Protein AF-X1CSL2-F1 (afdb_monomer_lite)

Structure (mmCIF, N/CA/C/O backbone):
data_AF-X1CSL2-F1
#
_entry.id   AF-X1CSL2-F1
#
loop_
_atom_site.group_PDB
_atom_site.id
_atom_site.type_symbol
_atom_site.label_atom_id
_atom_site.label_alt_id
_atom_site.label_comp_id
_atom_site.label_asym_id
_atom_site.label_entity_id
_atom_site.label_seq_id
_atom_site.pdbx_PDB_ins_code
_atom_site.Cartn_x
_atom_site.Cartn_y
_atom_site.Cartn_z
_atom_site.occupancy
_atom_site.B_iso_or_equiv
_atom_site.auth_seq_id
_atom_site.auth_comp_id
_atom_site.auth_asym_id
_atom_site.auth_atom_id
_atom_site.pdbx_PDB_model_num
ATOM 1 N N . SER A 1 1 ? 22.322 -21.560 -24.855 1.00 39.91 1 SER A N 1
ATOM 2 C CA . SER A 1 1 ? 21.190 -20.668 -24.549 1.00 39.91 1 SER A CA 1
ATOM 3 C C . SER A 1 1 ? 21.513 -19.262 -25.016 1.00 39.91 1 SER A C 1
ATOM 5 O O . SER A 1 1 ? 22.415 -18.644 -24.464 1.00 39.91 1 SER A O 1
ATOM 7 N N . SER A 1 2 ? 20.876 -18.783 -26.087 1.00 45.50 2 SER A N 1
ATOM 8 C CA . SER A 1 2 ? 21.056 -17.410 -26.570 1.00 45.50 2 SER A CA 1
ATOM 9 C C . SER A 1 2 ? 20.342 -16.462 -25.613 1.00 45.50 2 SER A C 1
ATOM 11 O O . SER A 1 2 ? 19.117 -16.371 -25.631 1.00 45.50 2 SER A O 1
ATOM 13 N N . VAL A 1 3 ? 21.096 -15.797 -24.741 1.00 55.56 3 VAL A N 1
ATOM 14 C CA . VAL A 1 3 ? 20.557 -14.707 -23.924 1.00 55.56 3 VAL A CA 1
ATOM 15 C C . VAL A 1 3 ? 20.021 -13.649 -24.889 1.00 55.56 3 VAL A C 1
ATOM 17 O O . VAL A 1 3 ? 20.778 -13.125 -25.708 1.00 55.56 3 VAL A O 1
ATOM 20 N N . SER A 1 4 ? 18.715 -13.398 -24.829 1.00 67.50 4 SER A N 1
ATOM 21 C CA . SER A 1 4 ? 18.040 -12.350 -25.594 1.00 67.50 4 SER A CA 1
ATOM 22 C C . SER A 1 4 ? 18.766 -11.013 -25.382 1.00 67.50 4 SER A C 1
ATOM 24 O O . SER A 1 4 ? 18.999 -10.601 -24.241 1.00 67.50 4 SER A O 1
ATOM 26 N N . ARG A 1 5 ? 19.206 -10.362 -26.468 1.00 84.50 5 ARG A N 1
ATOM 27 C CA . ARG A 1 5 ? 19.870 -9.049 -26.412 1.00 84.50 5 ARG A CA 1
ATOM 28 C C . ARG A 1 5 ? 18.798 -7.968 -26.333 1.00 84.50 5 ARG A C 1
ATOM 30 O O . ARG A 1 5 ? 18.311 -7.494 -27.356 1.00 84.50 5 ARG A O 1
ATOM 37 N N . GLU A 1 6 ? 18.420 -7.612 -25.113 1.00 89.56 6 GLU A N 1
ATOM 38 C CA . GLU A 1 6 ? 17.356 -6.642 -24.837 1.00 89.56 6 GLU A CA 1
ATOM 39 C C . GLU A 1 6 ? 17.884 -5.302 -24.322 1.00 89.56 6 GLU A C 1
ATOM 41 O O . GLU A 1 6 ? 18.934 -5.213 -23.676 1.00 89.56 6 GLU A O 1
ATOM 46 N N . GLY A 1 7 ? 17.114 -4.257 -24.614 1.00 89.94 7 GLY A N 1
ATOM 47 C CA . GLY A 1 7 ? 17.272 -2.912 -24.087 1.00 89.94 7 GLY A CA 1
ATOM 48 C C . GLY A 1 7 ? 15.925 -2.281 -23.747 1.00 89.94 7 GLY A C 1
ATOM 49 O O . GLY A 1 7 ? 14.905 -2.605 -24.357 1.00 89.94 7 GLY A O 1
ATOM 50 N N . PHE A 1 8 ? 15.937 -1.346 -22.801 1.00 89.25 8 PHE A N 1
ATOM 51 C CA . PHE A 1 8 ? 14.735 -0.705 -22.279 1.00 89.25 8 PHE A CA 1
ATOM 52 C C . PHE A 1 8 ? 14.667 0.75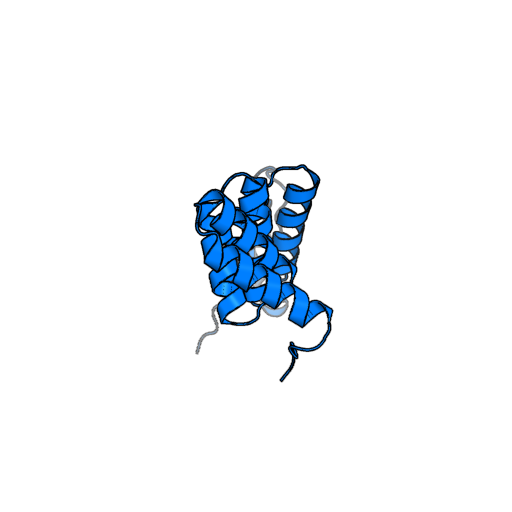6 -22.711 1.00 89.25 8 PHE A C 1
ATOM 54 O O . PHE A 1 8 ? 15.582 1.524 -22.426 1.00 89.25 8 PHE A O 1
ATOM 61 N N . GLU A 1 9 ? 13.605 1.158 -23.402 1.00 88.44 9 GLU A N 1
ATOM 62 C CA . GLU A 1 9 ? 13.342 2.573 -23.685 1.00 88.44 9 GLU A CA 1
ATOM 63 C C . GLU A 1 9 ? 12.741 3.239 -22.439 1.00 88.44 9 GLU A C 1
ATOM 65 O O . GLU A 1 9 ? 11.849 2.672 -21.814 1.00 88.44 9 GLU A O 1
ATOM 70 N N . LEU A 1 10 ? 13.219 4.433 -22.075 1.00 81.25 10 LEU A N 1
ATOM 71 C CA . LEU A 1 10 ? 12.708 5.157 -20.905 1.00 81.25 10 LEU A CA 1
ATOM 72 C C . LEU A 1 10 ? 11.392 5.878 -21.218 1.00 81.25 10 LEU A C 1
ATOM 74 O O . LEU A 1 10 ? 11.160 6.317 -22.355 1.00 81.25 10 LEU A O 1
ATOM 78 N N . GLU A 1 11 ? 10.557 6.040 -20.194 1.00 66.81 11 GLU A N 1
ATOM 79 C CA . GLU A 1 11 ? 9.303 6.784 -20.273 1.00 66.81 11 GLU A CA 1
ATOM 80 C C . GLU A 1 11 ? 9.558 8.243 -20.709 1.00 66.81 11 GLU A C 1
ATOM 82 O O . GLU A 1 11 ? 10.558 8.859 -20.342 1.00 66.81 11 GLU A O 1
ATOM 87 N N . GLY A 1 12 ? 8.706 8.780 -21.589 1.00 60.91 12 GLY A N 1
ATOM 88 C CA . GLY A 1 12 ? 8.909 10.088 -22.238 1.00 60.91 12 GLY A CA 1
ATOM 89 C C . GLY A 1 12 ? 9.658 10.043 -23.580 1.00 60.91 12 GLY A C 1
ATOM 90 O O . GLY A 1 12 ? 9.480 10.940 -24.399 1.00 60.91 12 GLY A O 1
ATOM 91 N N . SER A 1 13 ? 10.370 8.953 -23.896 1.00 57.72 13 SER A N 1
ATOM 92 C CA . SER A 1 13 ? 11.039 8.780 -25.206 1.00 57.72 13 SER A CA 1
ATOM 93 C C . SER A 1 13 ? 10.069 8.540 -26.376 1.00 57.72 13 SER A C 1
ATOM 95 O O . SER A 1 13 ? 10.467 8.572 -27.541 1.00 57.72 13 SER A O 1
ATOM 97 N N . ILE A 1 14 ? 8.797 8.249 -26.073 1.00 56.06 14 ILE A N 1
ATOM 98 C CA . ILE A 1 14 ? 7.750 7.896 -27.052 1.00 56.06 14 ILE A CA 1
ATOM 99 C C . ILE A 1 14 ? 6.597 8.914 -27.043 1.00 56.06 14 ILE A C 1
ATOM 101 O O . ILE A 1 14 ? 5.936 9.110 -28.063 1.00 56.06 14 ILE A O 1
ATOM 105 N N . ARG A 1 15 ? 6.348 9.603 -25.921 1.00 52.69 15 ARG A N 1
ATOM 106 C CA . ARG A 1 15 ? 5.235 10.551 -25.775 1.00 52.69 15 ARG A CA 1
ATOM 107 C C . ARG A 1 15 ? 5.763 11.942 -25.425 1.00 52.69 15 ARG A C 1
ATOM 109 O O . ARG A 1 15 ? 6.231 12.161 -24.319 1.00 52.69 15 ARG A O 1
ATOM 116 N N . ARG A 1 16 ? 5.572 12.877 -26.366 1.00 48.78 16 ARG A N 1
ATOM 117 C CA . ARG A 1 16 ? 5.801 14.336 -26.265 1.00 48.78 16 ARG A CA 1
ATOM 118 C C . ARG A 1 16 ? 7.258 14.815 -26.333 1.00 48.78 16 ARG A C 1
ATOM 120 O O . ARG A 1 16 ? 7.745 15.452 -25.411 1.00 48.78 16 ARG A O 1
ATOM 127 N N . SER A 1 17 ? 7.906 14.598 -27.476 1.00 47.75 17 SER A N 1
ATOM 128 C CA . SER A 1 17 ? 8.735 15.581 -28.211 1.00 47.75 17 SER A CA 1
ATOM 129 C C . SER A 1 17 ? 9.607 14.820 -29.201 1.00 47.75 17 SER A C 1
ATOM 131 O O . SER A 1 17 ? 10.344 13.919 -28.815 1.00 47.75 17 SER A O 1
ATOM 133 N N . ALA A 1 18 ? 9.533 15.166 -30.484 1.00 56.25 18 ALA A N 1
ATOM 134 C CA . ALA A 1 18 ? 10.156 14.438 -31.592 1.00 56.25 18 ALA A CA 1
ATOM 135 C C . ALA A 1 18 ? 11.705 14.505 -31.645 1.00 56.25 18 ALA A C 1
ATOM 137 O O . ALA A 1 18 ? 12.277 14.450 -32.729 1.00 56.25 18 ALA A O 1
ATOM 138 N N . GLY A 1 19 ? 12.403 14.625 -30.510 1.00 63.22 19 GLY A N 1
ATOM 139 C CA . GLY A 1 19 ? 13.858 14.813 -30.488 1.00 63.22 19 GLY A CA 1
ATOM 140 C C . GLY A 1 19 ? 14.627 14.188 -29.325 1.00 63.22 19 GLY A C 1
ATOM 141 O O . GLY A 1 19 ? 15.844 14.077 -29.429 1.00 63.22 19 GLY A O 1
ATOM 142 N N . LEU A 1 20 ? 13.972 13.753 -28.243 1.00 72.81 20 LEU A N 1
ATOM 143 C CA . LEU A 1 20 ? 14.664 13.185 -27.082 1.00 72.81 20 LEU A CA 1
ATOM 144 C C . LEU A 1 20 ? 14.309 11.706 -26.946 1.00 72.81 20 LEU A C 1
ATOM 146 O O . LEU A 1 20 ? 13.178 11.347 -26.636 1.00 72.81 20 LEU A O 1
ATOM 150 N N . TRP A 1 21 ? 15.288 10.848 -27.225 1.00 84.12 21 TRP A N 1
ATOM 151 C CA . TRP A 1 21 ? 15.179 9.400 -27.080 1.00 84.12 21 TRP A CA 1
ATOM 152 C C . TRP A 1 21 ? 16.236 8.923 -26.089 1.00 84.12 21 TRP A C 1
ATOM 154 O O . TRP A 1 21 ? 17.422 9.206 -26.268 1.00 84.12 21 TRP A O 1
ATOM 164 N N . ALA A 1 22 ? 15.803 8.189 -25.066 1.00 86.19 22 ALA A N 1
ATOM 165 C CA . ALA A 1 22 ? 16.674 7.590 -24.070 1.00 86.19 22 ALA A CA 1
ATOM 166 C C . ALA A 1 22 ? 16.375 6.094 -23.927 1.00 86.19 22 ALA A C 1
ATOM 168 O O . ALA A 1 22 ? 15.221 5.660 -23.935 1.00 86.19 22 ALA A O 1
ATOM 169 N N . ALA A 1 23 ? 17.435 5.299 -23.787 1.00 90.38 23 ALA A N 1
ATOM 170 C CA . ALA A 1 23 ? 17.330 3.868 -23.554 1.00 90.38 23 ALA A CA 1
ATOM 171 C C . ALA A 1 23 ? 18.477 3.359 -22.678 1.00 90.38 23 ALA A C 1
ATOM 173 O O . ALA A 1 23 ? 19.601 3.860 -22.744 1.00 90.38 23 ALA A O 1
ATOM 174 N N . VAL A 1 24 ? 18.187 2.323 -21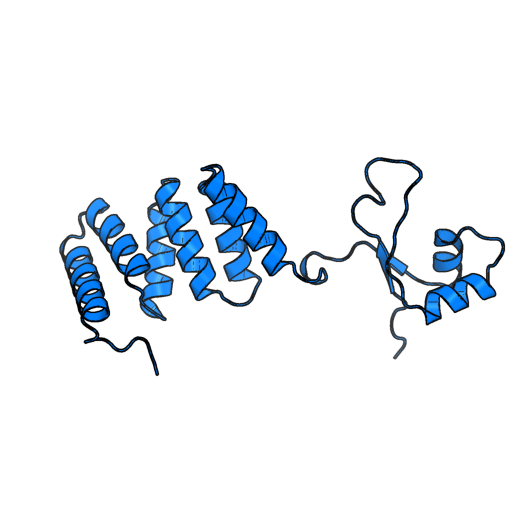.900 1.00 89.88 24 VAL A N 1
ATOM 175 C CA . VAL A 1 24 ? 19.144 1.570 -21.095 1.00 89.88 24 VAL A CA 1
ATOM 176 C C . VAL A 1 24 ? 19.476 0.281 -21.838 1.00 89.88 24 VAL A C 1
ATOM 178 O O . VAL A 1 24 ? 18.600 -0.523 -22.147 1.00 89.88 24 VAL A O 1
ATOM 181 N N . VAL A 1 25 ? 20.757 0.088 -22.147 1.00 92.44 25 VAL A N 1
ATOM 182 C CA . VAL A 1 25 ? 21.275 -1.090 -22.855 1.00 92.44 25 VAL A CA 1
ATOM 183 C C . VAL A 1 25 ? 22.577 -1.550 -22.212 1.00 92.44 25 VAL A C 1
ATOM 185 O O . VAL A 1 25 ? 23.280 -0.763 -21.571 1.00 92.44 25 VAL A O 1
ATOM 188 N N . ARG A 1 26 ? 22.956 -2.814 -22.418 1.00 92.56 26 ARG A N 1
ATOM 189 C CA . ARG A 1 26 ? 24.274 -3.288 -21.981 1.00 92.56 26 ARG A CA 1
ATOM 190 C C . ARG A 1 26 ? 25.370 -2.546 -22.743 1.00 92.56 26 ARG A C 1
ATOM 192 O O . ARG A 1 26 ? 25.301 -2.374 -23.961 1.00 92.56 26 ARG A O 1
ATOM 199 N N . LYS A 1 27 ? 26.437 -2.168 -22.034 1.00 94.81 27 LYS A N 1
ATOM 200 C CA . LYS A 1 27 ? 27.597 -1.478 -22.623 1.00 94.81 27 LYS A CA 1
ATOM 201 C C . LYS A 1 27 ? 28.203 -2.258 -23.795 1.00 94.81 27 LYS A C 1
ATOM 203 O O . LYS A 1 27 ? 28.537 -1.654 -24.812 1.00 94.81 27 LYS A O 1
ATOM 208 N N . SER A 1 28 ? 28.322 -3.580 -23.661 1.00 95.19 28 SER A N 1
ATOM 209 C CA . SER A 1 28 ? 28.844 -4.466 -24.710 1.00 95.19 28 SER A CA 1
ATOM 210 C C . SER A 1 28 ? 28.014 -4.399 -25.991 1.00 95.19 28 SER A C 1
ATOM 212 O O . SER A 1 28 ? 28.573 -4.317 -27.083 1.00 95.19 28 SER A O 1
ATOM 214 N N . ASP A 1 29 ? 26.690 -4.372 -25.852 1.00 94.50 29 ASP A N 1
ATOM 215 C CA . ASP A 1 29 ? 25.748 -4.392 -26.970 1.00 94.50 29 ASP A CA 1
ATOM 216 C C . ASP A 1 29 ? 25.742 -3.048 -27.704 1.00 94.50 29 ASP A C 1
ATOM 218 O O . ASP A 1 29 ? 25.800 -3.011 -28.934 1.00 94.50 29 ASP A O 1
ATOM 222 N N . LEU A 1 30 ? 25.801 -1.936 -26.961 1.00 95.00 30 LEU A N 1
ATOM 223 C CA . LEU A 1 30 ? 25.986 -0.608 -27.548 1.00 95.00 30 LEU A CA 1
ATOM 224 C C . LEU A 1 30 ? 27.312 -0.512 -28.307 1.00 95.00 30 LEU A C 1
ATOM 226 O O . LEU A 1 30 ? 27.338 -0.061 -29.449 1.00 95.00 30 LEU A O 1
ATOM 230 N N . GLN A 1 31 ? 28.419 -0.944 -27.700 1.00 96.06 31 GLN A N 1
ATOM 231 C CA . GLN A 1 31 ? 29.731 -0.905 -28.349 1.00 96.06 31 GLN A CA 1
ATOM 232 C C . GLN A 1 31 ? 29.756 -1.749 -29.627 1.00 96.06 31 GLN A C 1
ATOM 234 O O . GLN A 1 31 ? 30.272 -1.295 -30.649 1.00 96.06 31 GLN A O 1
ATOM 239 N N . TYR A 1 32 ? 29.170 -2.946 -29.589 1.00 95.00 32 TYR A N 1
ATOM 240 C CA . TYR A 1 32 ? 29.031 -3.810 -30.756 1.00 95.00 32 TYR A CA 1
ATOM 241 C C . TYR A 1 32 ? 28.202 -3.147 -31.866 1.00 95.00 32 TYR A C 1
ATOM 243 O O . TYR A 1 32 ? 28.651 -3.094 -33.014 1.00 95.00 32 TYR A O 1
ATOM 251 N N . ALA A 1 33 ? 27.043 -2.576 -31.528 1.00 95.12 33 ALA A N 1
ATOM 252 C CA . ALA A 1 33 ? 26.176 -1.882 -32.476 1.00 95.12 33 ALA A CA 1
ATOM 253 C C . ALA A 1 33 ? 26.866 -0.670 -33.122 1.00 95.12 33 ALA A C 1
ATOM 255 O O . ALA A 1 33 ? 26.804 -0.497 -34.339 1.00 95.12 33 ALA A O 1
ATOM 256 N N . ARG A 1 34 ? 27.580 0.142 -32.329 1.00 95.62 34 ARG A N 1
ATOM 257 C CA . ARG A 1 34 ? 28.304 1.325 -32.827 1.00 95.62 34 ARG A CA 1
ATOM 258 C C . ARG A 1 34 ? 29.496 0.972 -33.714 1.00 95.62 34 ARG A C 1
ATOM 260 O O . ARG A 1 34 ? 29.787 1.728 -34.634 1.00 95.62 34 ARG A O 1
ATOM 267 N N . ARG A 1 35 ? 30.169 -0.155 -33.460 1.00 95.88 35 ARG A N 1
ATOM 268 C CA . ARG A 1 35 ? 31.267 -0.649 -34.308 1.00 95.88 35 ARG A CA 1
ATOM 269 C C . ARG A 1 35 ? 30.764 -1.256 -35.615 1.00 95.88 35 ARG A C 1
ATOM 271 O O . ARG A 1 35 ? 31.372 -1.029 -36.651 1.00 95.88 35 ARG A O 1
ATOM 278 N N . SER A 1 36 ? 29.666 -2.007 -35.558 1.00 95.06 36 SER A N 1
ATOM 279 C CA . SER A 1 36 ? 29.131 -2.733 -36.718 1.00 95.06 36 SER A CA 1
ATOM 280 C C . SER A 1 36 ? 28.331 -1.828 -37.662 1.00 95.06 36 SER A C 1
ATOM 282 O O . SER A 1 36 ? 28.331 -2.049 -38.867 1.00 95.06 36 SER A O 1
ATOM 284 N N . PHE A 1 37 ? 27.681 -0.784 -37.130 1.00 95.62 37 PHE A N 1
ATOM 285 C CA . PHE A 1 37 ? 26.829 0.134 -37.894 1.00 95.62 37 PHE A CA 1
ATOM 286 C C . PHE A 1 37 ? 27.131 1.610 -37.563 1.00 95.62 37 PHE A C 1
ATOM 288 O O . PHE A 1 37 ? 26.267 2.319 -37.032 1.00 95.62 37 PHE A O 1
ATOM 295 N N . PRO A 1 38 ? 28.348 2.108 -37.857 1.00 94.62 38 PRO A N 1
ATOM 296 C CA . PRO A 1 38 ? 28.787 3.440 -37.429 1.00 94.62 38 PRO A CA 1
ATOM 297 C C . PRO A 1 38 ? 27.973 4.579 -38.059 1.00 94.62 38 PRO A C 1
ATOM 299 O O . PRO A 1 38 ? 27.717 5.587 -37.400 1.00 94.62 38 PRO A O 1
ATOM 302 N N . ASN A 1 39 ? 27.511 4.385 -39.298 1.00 95.12 39 ASN A N 1
ATOM 303 C CA . ASN A 1 39 ? 26.811 5.400 -40.092 1.00 95.12 39 ASN A CA 1
ATOM 304 C C . ASN A 1 39 ? 25.317 5.528 -39.752 1.00 95.12 39 ASN A C 1
ATOM 306 O O . ASN A 1 39 ? 24.657 6.447 -40.230 1.00 95.12 39 ASN A O 1
ATOM 310 N N . LEU A 1 40 ? 24.769 4.615 -38.944 1.00 94.31 40 LEU A N 1
ATOM 311 C CA . LEU A 1 40 ? 23.373 4.679 -38.519 1.00 94.31 40 LEU A CA 1
ATOM 312 C C . LEU A 1 40 ? 23.230 5.511 -37.234 1.00 94.31 40 LEU A C 1
ATOM 314 O O . LEU A 1 40 ? 24.112 5.459 -36.370 1.00 94.31 40 LEU A O 1
ATOM 318 N N . PRO A 1 41 ? 22.100 6.209 -37.029 1.00 91.38 41 PRO A N 1
ATOM 319 C CA . PRO A 1 41 ? 21.716 6.746 -35.725 1.00 91.38 41 PRO A CA 1
ATOM 320 C C . PRO A 1 41 ? 21.697 5.658 -34.642 1.00 91.38 41 PRO A C 1
ATOM 322 O O . PRO A 1 41 ? 21.384 4.502 -34.929 1.00 91.38 41 PRO A O 1
ATOM 325 N N . VAL A 1 42 ? 21.970 6.016 -33.382 1.00 91.44 42 VAL A N 1
ATOM 326 C CA . VAL A 1 42 ? 22.146 5.052 -32.271 1.00 91.44 42 VAL A CA 1
ATOM 327 C C . VAL A 1 42 ? 21.000 4.038 -32.183 1.00 91.44 42 VAL A C 1
ATOM 329 O O . VAL A 1 42 ? 21.245 2.832 -32.224 1.00 91.44 42 VAL A O 1
ATOM 332 N N . ARG A 1 43 ? 19.746 4.503 -32.173 1.00 90.81 43 ARG A N 1
ATOM 333 C CA . ARG A 1 43 ? 18.556 3.638 -32.130 1.00 90.81 43 ARG A CA 1
ATOM 334 C C . ARG A 1 43 ? 18.492 2.648 -33.299 1.00 90.81 43 ARG A C 1
ATOM 336 O O . ARG A 1 43 ? 18.135 1.490 -33.109 1.00 90.81 43 ARG A O 1
ATOM 343 N N . GLN A 1 44 ? 18.849 3.092 -34.504 1.00 92.19 44 GLN A N 1
ATOM 344 C CA . GLN A 1 44 ? 18.865 2.241 -35.698 1.00 92.19 44 GLN A CA 1
ATOM 345 C C . GLN A 1 44 ? 20.040 1.259 -35.674 1.00 92.19 44 GLN A C 1
ATOM 347 O O . GLN A 1 44 ? 19.859 0.104 -36.042 1.00 92.19 44 GLN A O 1
ATOM 352 N N . SER A 1 45 ? 21.208 1.673 -35.168 1.00 95.19 45 SER A N 1
ATOM 353 C CA . SER A 1 45 ? 22.359 0.776 -35.004 1.00 95.19 45 SER A CA 1
ATOM 354 C C . SER A 1 45 ? 22.071 -0.369 -34.028 1.00 95.19 45 SER A C 1
ATOM 356 O O . SER A 1 45 ? 22.476 -1.498 -34.285 1.00 95.19 45 SER A O 1
ATOM 358 N N . LEU A 1 46 ? 21.315 -0.113 -32.952 1.00 93.69 46 LEU A N 1
ATOM 359 C CA . LEU A 1 46 ? 20.901 -1.148 -31.999 1.00 93.69 46 LEU A CA 1
ATOM 360 C C . LEU A 1 46 ? 19.947 -2.160 -32.652 1.00 93.69 46 LEU A C 1
ATOM 362 O O . LEU A 1 46 ? 20.173 -3.364 -32.554 1.00 93.69 46 LEU A O 1
ATOM 366 N N . LYS A 1 47 ? 18.940 -1.678 -33.394 1.00 92.88 47 LYS A N 1
ATOM 367 C CA . LYS A 1 47 ? 18.019 -2.544 -34.149 1.00 92.88 47 LYS A CA 1
ATOM 368 C C . LYS A 1 47 ? 18.747 -3.382 -35.204 1.00 92.88 47 LYS A C 1
ATOM 370 O O . LYS A 1 47 ? 18.509 -4.580 -35.292 1.00 92.88 47 LYS A O 1
ATOM 375 N N . ALA A 1 48 ? 19.659 -2.774 -35.965 1.00 92.94 48 ALA A N 1
ATOM 376 C CA . ALA A 1 48 ? 20.467 -3.470 -36.970 1.00 92.94 48 ALA A CA 1
ATOM 377 C C . ALA A 1 48 ? 21.391 -4.534 -36.348 1.00 92.94 48 ALA A C 1
ATOM 379 O O . ALA A 1 48 ? 21.636 -5.572 -36.954 1.00 92.94 48 ALA A O 1
ATOM 380 N N . ALA A 1 49 ? 21.847 -4.315 -35.110 1.00 92.56 49 ALA A N 1
ATOM 381 C CA . ALA A 1 49 ? 22.610 -5.283 -34.323 1.00 92.56 49 ALA A CA 1
ATOM 382 C C . ALA A 1 49 ? 21.755 -6.393 -33.677 1.00 92.56 49 ALA A C 1
ATOM 384 O O . ALA A 1 49 ? 22.293 -7.207 -32.921 1.00 92.56 49 ALA A O 1
ATOM 385 N N . GLY A 1 50 ? 20.447 -6.429 -33.956 1.00 92.94 50 GLY A N 1
ATOM 386 C CA . GLY A 1 50 ? 19.515 -7.423 -33.424 1.00 92.94 50 GLY A CA 1
ATOM 387 C C . GLY A 1 50 ? 19.124 -7.198 -31.962 1.00 92.94 50 GLY A C 1
ATOM 388 O O . GLY A 1 50 ? 18.671 -8.136 -31.312 1.00 92.94 50 GLY A O 1
ATOM 389 N N . ILE A 1 51 ? 19.322 -5.989 -31.426 1.00 93.81 51 ILE A N 1
ATOM 390 C CA . ILE A 1 51 ? 18.953 -5.650 -30.047 1.00 93.81 51 ILE A CA 1
ATOM 391 C C . ILE A 1 51 ? 17.492 -5.207 -30.027 1.00 93.81 51 ILE A C 1
ATOM 393 O O . ILE A 1 51 ? 17.112 -4.241 -30.700 1.00 93.81 51 ILE A O 1
ATOM 397 N N . VAL A 1 52 ? 16.674 -5.908 -29.246 1.00 91.94 52 VAL A N 1
ATOM 398 C CA . VAL A 1 52 ? 15.243 -5.622 -29.113 1.00 91.94 52 VAL A CA 1
ATOM 399 C C . VAL A 1 52 ? 15.051 -4.527 -28.071 1.00 91.94 52 VAL A C 1
ATOM 401 O O . VAL A 1 52 ? 15.420 -4.686 -26.911 1.00 91.94 52 VAL A O 1
ATOM 404 N N . LEU A 1 53 ? 14.483 -3.402 -28.502 1.00 89.62 53 LEU A N 1
ATOM 405 C CA . LEU A 1 53 ? 14.146 -2.272 -27.642 1.00 89.62 53 LEU A CA 1
ATOM 406 C C . LEU A 1 53 ? 12.658 -2.325 -27.294 1.00 89.62 53 LEU A C 1
ATOM 408 O O . LEU A 1 53 ? 11.823 -2.285 -28.200 1.00 89.62 53 LEU A O 1
ATOM 412 N N . ARG A 1 54 ? 12.334 -2.385 -26.002 1.00 88.69 54 ARG A N 1
ATOM 413 C CA . ARG A 1 54 ? 10.955 -2.376 -25.489 1.00 88.69 54 ARG A CA 1
ATOM 414 C C . ARG A 1 54 ? 10.828 -1.469 -24.270 1.00 88.69 54 ARG A C 1
ATOM 416 O O . ARG A 1 54 ? 11.831 -1.066 -23.695 1.00 88.69 54 ARG A O 1
ATOM 423 N N . GLN A 1 55 ? 9.605 -1.133 -23.879 1.00 83.81 55 GLN A N 1
ATOM 424 C CA . GLN A 1 55 ? 9.367 -0.518 -22.572 1.00 83.81 55 GLN A CA 1
ATOM 425 C C . GLN A 1 55 ? 9.490 -1.602 -21.484 1.00 83.81 55 GLN A C 1
ATOM 427 O O . GLN A 1 55 ? 9.092 -2.747 -21.746 1.00 83.81 55 GLN A O 1
ATOM 432 N N . PRO A 1 56 ? 10.068 -1.287 -20.312 1.00 82.06 56 PRO A N 1
ATOM 433 C CA . PRO A 1 56 ? 10.028 -2.202 -19.176 1.00 82.06 56 PRO A CA 1
ATOM 434 C C . PRO A 1 56 ? 8.571 -2.417 -18.746 1.00 82.06 56 PRO A C 1
ATOM 436 O O . PRO A 1 56 ? 7.760 -1.491 -18.839 1.00 82.06 56 PRO A O 1
ATOM 439 N N . SER A 1 57 ? 8.223 -3.627 -18.301 1.00 76.00 57 SER A N 1
ATOM 440 C CA . SER A 1 57 ? 6.974 -3.815 -17.560 1.00 76.00 57 SER A CA 1
ATOM 441 C C . SER A 1 57 ? 7.080 -3.108 -16.209 1.00 76.00 57 SER A C 1
ATOM 443 O O . SER A 1 57 ? 8.179 -2.793 -15.743 1.00 76.00 57 SER A O 1
ATOM 445 N N . SER A 1 58 ? 5.942 -2.856 -15.560 1.00 69.00 58 SER A N 1
ATOM 446 C CA . SER A 1 58 ? 5.941 -2.265 -14.221 1.00 69.00 58 SER A CA 1
ATOM 447 C C . SER A 1 58 ? 6.808 -3.083 -13.254 1.00 69.00 58 SER A C 1
ATOM 449 O O . SER A 1 58 ? 7.643 -2.524 -12.559 1.00 69.00 58 SER A O 1
ATOM 451 N N . GLU A 1 59 ? 6.735 -4.414 -13.293 1.00 70.12 59 GLU A N 1
ATOM 452 C CA . GLU A 1 59 ? 7.526 -5.290 -12.410 1.00 70.12 59 GLU A CA 1
ATOM 453 C C . GLU A 1 59 ? 9.048 -5.197 -12.627 1.00 70.12 59 GLU A C 1
ATOM 455 O O . GLU A 1 59 ? 9.823 -5.539 -11.737 1.00 70.12 59 GLU A O 1
ATOM 460 N N . GLU A 1 60 ? 9.496 -4.741 -13.800 1.00 75.69 60 GLU A N 1
ATOM 461 C CA . GLU A 1 60 ? 10.916 -4.631 -14.158 1.00 75.69 60 GLU A CA 1
ATOM 462 C C . GLU A 1 60 ? 11.538 -3.284 -13.771 1.00 75.69 60 GLU A C 1
ATOM 464 O O . GLU A 1 60 ? 12.759 -3.109 -13.867 1.00 75.69 60 GLU A O 1
ATOM 469 N N . LEU A 1 61 ? 10.722 -2.313 -13.357 1.00 77.06 61 LEU A N 1
ATOM 470 C CA . LEU A 1 61 ? 11.209 -1.000 -12.959 1.00 77.06 61 LEU A CA 1
ATOM 471 C C . LEU A 1 61 ? 11.793 -1.053 -11.535 1.00 77.06 61 LEU A C 1
ATOM 473 O O . LEU A 1 61 ? 11.111 -1.455 -10.589 1.00 77.06 61 LEU A O 1
ATOM 477 N N . PRO A 1 62 ? 13.050 -0.619 -11.332 1.00 73.12 62 PRO A N 1
ATOM 478 C CA . PRO A 1 62 ? 13.629 -0.568 -9.997 1.00 73.12 62 PRO A CA 1
ATOM 479 C C . PRO A 1 62 ? 12.908 0.481 -9.137 1.00 73.12 62 PRO A C 1
ATOM 481 O O . PRO A 1 62 ? 12.462 1.508 -9.646 1.00 73.12 62 PRO A O 1
ATOM 484 N N . PHE A 1 63 ? 12.832 0.233 -7.826 1.00 81.00 63 PHE A N 1
ATOM 485 C CA . PHE A 1 63 ? 12.222 1.139 -6.838 1.00 81.00 63 PHE A CA 1
ATOM 486 C C . PHE A 1 63 ? 10.731 1.454 -7.077 1.00 81.00 63 PHE A C 1
ATOM 488 O O . PHE A 1 63 ? 10.229 2.474 -6.607 1.00 81.00 63 PHE A O 1
ATOM 495 N N . GLN A 1 64 ? 10.000 0.565 -7.765 1.00 83.62 64 GLN A N 1
ATOM 496 C CA . GLN A 1 64 ? 8.540 0.659 -7.923 1.00 83.62 64 GLN A CA 1
ATOM 497 C C . GLN A 1 64 ? 7.825 0.848 -6.584 1.00 83.62 64 GLN A C 1
ATOM 499 O O . GLN A 1 64 ? 6.966 1.718 -6.472 1.00 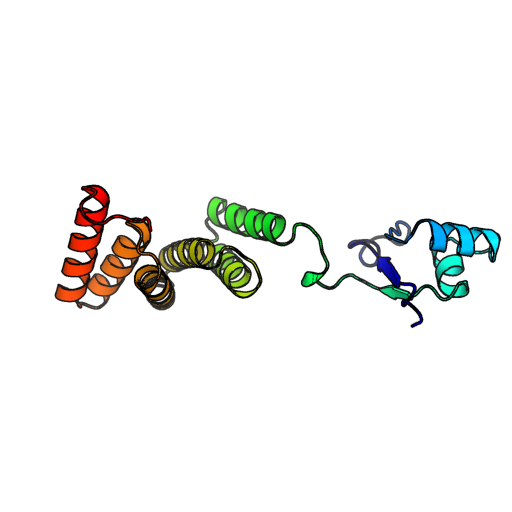83.62 64 GLN A O 1
ATOM 504 N N . PHE A 1 65 ? 8.233 0.090 -5.561 1.00 88.94 65 PHE A N 1
ATOM 505 C CA . PHE A 1 65 ? 7.678 0.213 -4.217 1.00 88.94 65 PHE A CA 1
ATOM 506 C C . PHE A 1 65 ? 7.798 1.644 -3.680 1.00 88.94 65 PHE A C 1
ATOM 508 O O . PHE A 1 65 ? 6.791 2.228 -3.296 1.00 88.94 65 PHE A O 1
ATOM 515 N N . ASP A 1 66 ? 8.997 2.235 -3.698 1.00 90.62 66 ASP A N 1
ATOM 516 C CA . ASP A 1 66 ? 9.228 3.583 -3.164 1.00 90.62 66 ASP A CA 1
ATOM 517 C C . ASP A 1 66 ? 8.472 4.650 -3.965 1.00 90.62 66 ASP A C 1
ATOM 519 O O . ASP A 1 66 ? 7.930 5.596 -3.392 1.00 90.62 66 ASP A O 1
ATOM 523 N N . SER A 1 67 ? 8.393 4.478 -5.289 1.00 90.00 67 SER A N 1
ATOM 524 C CA . SER A 1 67 ? 7.634 5.372 -6.165 1.00 90.00 67 SER A CA 1
ATOM 525 C C . SER A 1 67 ? 6.137 5.340 -5.848 1.00 90.00 67 SER A C 1
ATOM 527 O O . SER A 1 67 ? 5.528 6.392 -5.650 1.00 90.00 67 SER A O 1
ATOM 529 N N . LEU A 1 68 ? 5.545 4.145 -5.764 1.00 92.44 68 LEU A N 1
ATOM 530 C CA . LEU A 1 68 ? 4.126 3.960 -5.447 1.00 92.44 68 LEU A CA 1
ATOM 531 C C . LEU A 1 68 ? 3.812 4.403 -4.015 1.00 92.44 6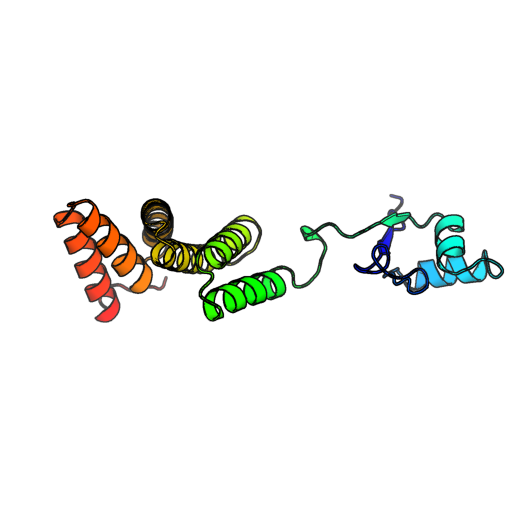8 LEU A C 1
ATOM 533 O O . LEU A 1 68 ? 2.797 5.051 -3.768 1.00 92.44 68 LEU A O 1
ATOM 537 N N . LEU A 1 69 ? 4.703 4.109 -3.067 1.00 94.69 69 LEU A N 1
ATOM 538 C CA . LEU A 1 69 ? 4.574 4.560 -1.686 1.00 94.69 69 LEU A CA 1
ATOM 539 C C . LEU A 1 69 ? 4.584 6.092 -1.609 1.00 94.69 69 LEU A C 1
ATOM 541 O O . LEU A 1 69 ? 3.758 6.679 -0.908 1.00 94.69 69 LEU A O 1
ATOM 545 N N . GLY A 1 70 ? 5.476 6.745 -2.357 1.00 95.06 70 GLY A N 1
ATOM 546 C CA . GLY A 1 70 ? 5.513 8.199 -2.479 1.00 95.06 70 GLY A CA 1
ATOM 547 C C . GLY A 1 70 ? 4.224 8.776 -3.070 1.00 95.06 70 GLY A C 1
ATOM 548 O O . GLY A 1 70 ? 3.714 9.776 -2.560 1.00 95.06 70 GLY A O 1
ATOM 549 N N . GLU A 1 71 ? 3.661 8.131 -4.096 1.00 94.75 71 GLU A N 1
ATOM 550 C CA . GLU A 1 71 ? 2.372 8.514 -4.681 1.00 94.75 71 GLU A CA 1
ATOM 551 C C . GLU A 1 71 ? 1.230 8.408 -3.661 1.00 94.75 71 GLU A C 1
ATOM 553 O O . GLU A 1 71 ? 0.489 9.375 -3.464 1.00 94.75 71 GLU A O 1
ATOM 558 N N . ALA A 1 72 ? 1.118 7.274 -2.965 1.00 96.69 72 ALA A N 1
ATOM 559 C CA . ALA A 1 72 ? 0.084 7.056 -1.958 1.00 96.69 72 ALA A CA 1
ATOM 560 C C . ALA A 1 72 ? 0.167 8.097 -0.829 1.00 96.69 72 ALA A C 1
ATOM 562 O O . ALA A 1 72 ? -0.835 8.717 -0.471 1.00 96.69 72 ALA A O 1
ATOM 563 N N . GLN A 1 73 ? 1.373 8.366 -0.319 1.00 97.44 73 GLN A N 1
ATOM 564 C CA . GLN A 1 73 ? 1.603 9.374 0.721 1.00 97.44 73 GLN A CA 1
ATOM 565 C C . GLN A 1 73 ? 1.286 10.798 0.248 1.00 97.44 73 GLN A C 1
ATOM 567 O O . GLN A 1 73 ? 0.802 11.623 1.027 1.00 97.44 73 GLN A O 1
ATOM 572 N N . LEU A 1 74 ? 1.564 11.119 -1.017 1.00 97.50 74 LEU A N 1
ATOM 573 C CA . LEU A 1 74 ? 1.190 12.408 -1.593 1.00 97.50 74 LEU A CA 1
ATOM 574 C C . LEU A 1 74 ? -0.335 12.536 -1.705 1.00 97.50 74 LEU A C 1
ATOM 576 O O . LEU A 1 74 ? -0.883 13.582 -1.354 1.00 97.50 74 LEU A O 1
ATOM 580 N N . ALA A 1 75 ? -1.023 11.474 -2.132 1.00 97.62 75 ALA A N 1
ATOM 581 C CA . ALA A 1 75 ? -2.481 11.429 -2.167 1.00 97.62 75 ALA A CA 1
ATOM 582 C C . ALA A 1 75 ? -3.087 11.619 -0.764 1.00 97.62 75 ALA A C 1
ATOM 584 O O . ALA A 1 75 ? -3.990 12.443 -0.611 1.00 97.62 75 ALA A O 1
ATOM 585 N N . GLU A 1 76 ? -2.540 10.969 0.273 1.00 97.56 76 GLU A N 1
ATOM 586 C CA . GLU A 1 76 ? -2.944 11.196 1.670 1.00 97.56 76 GLU A CA 1
ATOM 587 C C . GLU A 1 76 ? -2.778 12.662 2.093 1.00 97.56 76 GLU A C 1
ATOM 589 O O . GLU A 1 76 ? -3.699 13.254 2.658 1.00 97.56 76 GLU A O 1
ATOM 594 N N . LYS A 1 77 ? -1.619 13.273 1.803 1.00 97.38 77 LYS A N 1
ATOM 595 C CA . LYS A 1 77 ? -1.339 14.683 2.136 1.00 97.38 77 LYS A CA 1
ATOM 596 C C . LYS A 1 77 ? -2.305 15.649 1.456 1.00 97.38 77 LYS A C 1
ATOM 598 O O . LYS A 1 77 ? -2.669 16.661 2.047 1.00 97.38 77 LYS A O 1
ATOM 603 N N . ASN A 1 78 ? -2.742 15.317 0.245 1.00 97.19 78 ASN A N 1
ATOM 604 C CA . ASN A 1 78 ? -3.717 16.097 -0.510 1.00 97.19 78 ASN A CA 1
ATOM 605 C C . ASN A 1 78 ? -5.172 15.798 -0.104 1.00 97.19 78 ASN A C 1
ATOM 607 O O . ASN A 1 78 ? -6.095 16.364 -0.684 1.00 97.19 78 ASN A O 1
ATOM 611 N N . GLY A 1 79 ? -5.397 14.902 0.865 1.00 97.19 79 GLY A N 1
ATOM 612 C CA . GLY A 1 79 ? -6.729 14.481 1.294 1.00 97.19 79 GLY A CA 1
ATOM 613 C C . GLY A 1 79 ? -7.448 13.564 0.298 1.00 97.19 79 GLY A C 1
ATOM 614 O O . GLY A 1 79 ? -8.629 13.276 0.487 1.00 97.19 79 GLY A O 1
ATOM 615 N N . ASN A 1 80 ? -6.761 13.076 -0.741 1.00 97.81 80 ASN A N 1
ATOM 616 C CA . ASN A 1 80 ? -7.309 12.111 -1.688 1.00 97.81 80 ASN A CA 1
ATOM 617 C C . ASN A 1 80 ? -7.193 10.682 -1.132 1.00 97.81 80 ASN A C 1
ATOM 619 O O . ASN A 1 80 ? -6.417 9.852 -1.609 1.00 97.81 80 ASN A O 1
ATOM 623 N N . TRP A 1 81 ? -7.970 10.411 -0.083 1.00 97.94 81 TRP A N 1
ATOM 624 C CA . TRP A 1 81 ? -7.919 9.152 0.662 1.00 97.94 81 TRP A CA 1
ATOM 625 C C . TRP A 1 81 ? -8.308 7.933 -0.179 1.00 97.94 81 TRP A C 1
ATOM 627 O O . TRP A 1 81 ? -7.739 6.865 0.017 1.00 97.94 81 TRP A O 1
ATOM 637 N N . ALA A 1 82 ? -9.232 8.085 -1.134 1.00 97.50 82 ALA A N 1
ATOM 638 C CA . ALA A 1 82 ? -9.656 6.987 -2.002 1.00 97.50 82 ALA A CA 1
ATOM 639 C C . ALA A 1 82 ? -8.525 6.528 -2.938 1.00 97.50 82 ALA A C 1
ATOM 641 O O . ALA A 1 82 ? -8.278 5.329 -3.055 1.00 97.50 82 ALA A O 1
ATOM 642 N N . GLN A 1 83 ? -7.796 7.470 -3.554 1.00 97.12 83 GLN A N 1
ATOM 643 C CA . GLN A 1 83 ? -6.621 7.135 -4.365 1.00 97.12 83 GLN A CA 1
ATOM 644 C C . GLN A 1 83 ? -5.522 6.512 -3.501 1.00 97.12 83 GLN A C 1
ATOM 646 O O . GLN A 1 83 ? -4.976 5.477 -3.869 1.00 97.12 83 GLN A O 1
ATOM 651 N N . ALA A 1 84 ? -5.224 7.104 -2.339 1.00 98.25 84 ALA A N 1
ATOM 652 C CA . ALA A 1 84 ? -4.221 6.558 -1.428 1.00 98.25 84 ALA A CA 1
ATOM 653 C C . ALA A 1 84 ? -4.532 5.101 -1.048 1.00 98.25 84 ALA A C 1
ATOM 655 O O . ALA A 1 84 ? -3.648 4.250 -1.110 1.00 98.25 84 ALA A O 1
ATOM 656 N N . ALA A 1 85 ? -5.795 4.802 -0.724 1.00 97.81 85 ALA A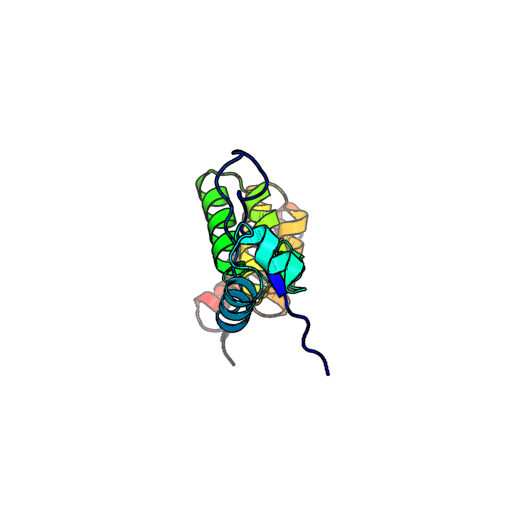 N 1
ATOM 657 C CA . ALA A 1 85 ? -6.239 3.459 -0.369 1.00 97.81 85 ALA A CA 1
ATOM 658 C C . ALA A 1 85 ? -5.985 2.440 -1.489 1.00 97.81 85 ALA A C 1
ATOM 660 O O . ALA A 1 85 ? -5.395 1.393 -1.234 1.00 97.81 85 ALA A O 1
ATOM 661 N N . GLN A 1 86 ? -6.361 2.779 -2.726 1.00 97.06 86 GLN A N 1
ATOM 662 C CA . GLN A 1 86 ? -6.160 1.911 -3.890 1.00 97.06 86 GLN A CA 1
ATOM 663 C C . GLN A 1 86 ? -4.678 1.644 -4.163 1.00 97.06 86 GLN A C 1
ATOM 665 O O . GLN A 1 86 ? -4.300 0.510 -4.445 1.00 97.06 86 GLN A O 1
ATOM 670 N N . VAL A 1 87 ? -3.828 2.670 -4.053 1.00 96.31 87 VAL A N 1
ATOM 671 C CA . VAL A 1 87 ? -2.386 2.507 -4.277 1.00 96.31 87 VAL A CA 1
ATOM 672 C C . VAL A 1 87 ? -1.764 1.649 -3.172 1.00 96.31 87 VAL A C 1
ATOM 674 O O . VAL A 1 87 ? -1.026 0.719 -3.482 1.00 96.31 87 VAL A O 1
ATOM 677 N N . PHE A 1 88 ? -2.090 1.881 -1.896 1.00 97.44 88 PHE A N 1
ATOM 678 C CA . PHE A 1 88 ? -1.593 1.035 -0.803 1.00 97.44 88 PHE A CA 1
ATOM 679 C C . PHE A 1 88 ? -2.026 -0.426 -0.942 1.00 97.44 88 PHE A C 1
ATOM 681 O O . PHE A 1 88 ? -1.218 -1.329 -0.731 1.00 97.44 88 PHE A O 1
ATOM 688 N N . GLU A 1 89 ? -3.282 -0.666 -1.314 1.00 95.81 89 GLU A N 1
ATOM 689 C CA . GLU A 1 89 ? -3.798 -2.013 -1.539 1.00 95.81 89 GLU A CA 1
ATOM 690 C C . GLU A 1 89 ? -3.090 -2.699 -2.713 1.00 95.81 89 GLU A C 1
ATOM 692 O O . GLU A 1 89 ? -2.631 -3.832 -2.575 1.00 95.81 89 GLU A O 1
ATOM 697 N N . TYR A 1 90 ? -2.880 -1.979 -3.819 1.00 94.44 90 TYR A N 1
ATOM 698 C CA . TYR A 1 90 ? -2.088 -2.474 -4.942 1.00 94.44 90 TYR A CA 1
ATOM 699 C C . TYR A 1 90 ? -0.669 -2.864 -4.511 1.00 94.44 90 TYR A C 1
ATOM 701 O O . TYR A 1 90 ? -0.209 -3.960 -4.839 1.00 94.44 90 TYR A O 1
ATOM 709 N N . ILE A 1 91 ? 0.014 -2.011 -3.734 1.00 93.81 91 ILE A N 1
ATOM 710 C CA . ILE A 1 91 ? 1.358 -2.318 -3.227 1.00 93.81 91 ILE A CA 1
ATOM 711 C C . ILE A 1 91 ? 1.327 -3.591 -2.370 1.00 93.81 91 ILE A C 1
ATOM 713 O O . ILE A 1 91 ? 2.212 -4.434 -2.503 1.00 93.81 91 ILE A O 1
ATOM 717 N N . ALA A 1 92 ? 0.306 -3.763 -1.526 1.00 93.69 92 ALA A N 1
ATOM 718 C CA . ALA A 1 92 ? 0.174 -4.931 -0.658 1.00 93.69 92 ALA A CA 1
ATOM 719 C C . ALA A 1 92 ? 0.023 -6.265 -1.414 1.00 93.69 92 ALA A C 1
ATOM 721 O O . ALA A 1 92 ? 0.365 -7.322 -0.870 1.00 93.69 92 ALA A O 1
ATOM 722 N N . ASP A 1 93 ? -0.513 -6.225 -2.633 1.00 91.31 93 ASP A N 1
ATOM 723 C CA . ASP A 1 93 ? -0.726 -7.407 -3.469 1.00 91.31 93 ASP A CA 1
ATOM 724 C C . ASP A 1 93 ? 0.446 -7.712 -4.412 1.00 91.31 93 ASP A C 1
ATOM 726 O O . ASP A 1 93 ? 0.622 -8.869 -4.792 1.00 91.31 93 ASP A O 1
ATOM 730 N N . HIS A 1 94 ? 1.275 -6.717 -4.744 1.00 88.38 94 HIS A N 1
ATOM 731 C CA . HIS A 1 94 ? 2.318 -6.848 -5.772 1.00 88.38 94 HIS A CA 1
ATOM 732 C C . HIS A 1 94 ? 3.752 -6.696 -5.243 1.00 88.38 94 HIS A C 1
ATOM 734 O O . HIS A 1 94 ? 4.706 -6.991 -5.964 1.00 88.38 94 HIS A O 1
ATOM 740 N N . HIS A 1 95 ? 3.930 -6.261 -3.994 1.00 84.38 95 HIS A N 1
ATOM 741 C CA . HIS A 1 95 ? 5.242 -6.041 -3.389 1.00 84.38 95 HIS A CA 1
ATOM 742 C C . HIS A 1 95 ? 5.350 -6.639 -1.977 1.00 84.38 95 HIS A C 1
ATOM 744 O O . HIS A 1 95 ? 4.368 -7.033 -1.345 1.00 84.38 95 HIS A O 1
ATOM 750 N N . GLU A 1 96 ? 6.581 -6.711 -1.464 1.00 77.38 96 GLU A N 1
ATOM 751 C CA . GLU A 1 96 ? 6.848 -7.075 -0.069 1.00 77.38 96 GLU A CA 1
ATOM 752 C C . GLU A 1 96 ? 6.253 -6.024 0.903 1.00 77.38 96 GLU A C 1
ATOM 754 O O . GLU A 1 96 ? 5.879 -4.924 0.502 1.00 77.38 96 GLU A O 1
ATOM 759 N N . ASN A 1 97 ? 6.162 -6.340 2.204 1.00 86.12 97 ASN A N 1
ATOM 760 C CA . ASN A 1 97 ? 5.508 -5.517 3.248 1.00 86.12 97 ASN A CA 1
ATOM 761 C C . ASN A 1 97 ? 3.966 -5.500 3.236 1.00 86.12 97 ASN A C 1
ATOM 763 O O . ASN A 1 97 ? 3.345 -4.564 3.750 1.00 86.12 97 ASN A O 1
ATOM 767 N N . ARG A 1 98 ? 3.348 -6.580 2.740 1.00 91.19 98 ARG A N 1
ATOM 768 C CA . ARG A 1 98 ? 1.889 -6.788 2.669 1.00 91.19 98 ARG A CA 1
ATOM 769 C C . ARG A 1 98 ? 1.119 -6.320 3.908 1.00 91.19 98 ARG A C 1
ATOM 771 O O . ARG A 1 98 ? 0.188 -5.540 3.768 1.00 91.19 98 ARG A O 1
ATOM 778 N N . LEU A 1 99 ? 1.501 -6.750 5.115 1.00 92.25 99 LEU A N 1
ATOM 779 C CA . LEU A 1 99 ? 0.773 -6.392 6.346 1.00 92.25 99 LEU A CA 1
ATOM 780 C C . LEU A 1 99 ? 0.772 -4.885 6.627 1.00 92.25 99 LEU A C 1
ATOM 782 O O . LEU A 1 99 ? -0.268 -4.319 6.953 1.00 92.25 99 LEU A O 1
ATOM 786 N N . SER A 1 100 ? 1.922 -4.231 6.456 1.00 93.62 100 SER A N 1
ATOM 787 C CA . SER A 1 100 ? 2.043 -2.782 6.641 1.00 93.62 100 SER A CA 1
ATOM 788 C C . SER A 1 100 ? 1.198 -2.028 5.613 1.00 93.62 100 SER A C 1
ATOM 790 O O . SER A 1 100 ? 0.444 -1.122 5.963 1.00 93.62 100 SER A O 1
ATOM 792 N N . MET A 1 101 ? 1.263 -2.444 4.346 1.00 96.62 101 MET A N 1
ATOM 793 C CA . MET A 1 101 ? 0.513 -1.799 3.267 1.00 96.62 101 MET A CA 1
ATOM 794 C C . MET A 1 101 ? -0.998 -2.011 3.402 1.00 96.62 101 MET A C 1
ATOM 796 O O . MET A 1 101 ? -1.753 -1.061 3.213 1.00 96.62 101 MET A O 1
ATOM 800 N N . LYS A 1 102 ? -1.454 -3.189 3.849 1.00 97.06 102 LYS A N 1
ATOM 801 C CA . LYS A 1 102 ? -2.871 -3.421 4.181 1.00 97.06 102 LYS A CA 1
ATOM 802 C C . LYS A 1 102 ? -3.359 -2.544 5.327 1.00 97.06 102 LYS A C 1
ATOM 804 O O . LYS A 1 102 ? -4.456 -2.004 5.235 1.00 97.06 102 LYS A O 1
ATOM 809 N N . ALA A 1 103 ? -2.554 -2.350 6.371 1.00 96.31 103 ALA A N 1
ATOM 810 C CA . ALA A 1 103 ? -2.916 -1.458 7.471 1.00 96.31 103 ALA A CA 1
ATOM 811 C C . ALA A 1 103 ? -3.073 0.002 6.996 1.00 96.31 103 ALA A C 1
ATOM 813 O O . ALA A 1 103 ? -4.043 0.674 7.358 1.00 96.31 103 ALA A O 1
ATOM 814 N N . GLN A 1 104 ? -2.164 0.484 6.137 1.00 97.12 104 GLN A N 1
ATOM 815 C CA . GLN A 1 104 ? -2.278 1.820 5.534 1.00 97.12 104 GLN A CA 1
ATOM 816 C C . GLN A 1 104 ? -3.496 1.927 4.605 1.00 97.12 104 GLN A C 1
ATOM 818 O O . GLN A 1 104 ? -4.254 2.895 4.697 1.00 97.12 104 GLN A O 1
ATOM 823 N N . ALA A 1 105 ? -3.738 0.911 3.771 1.00 97.69 105 ALA A N 1
ATOM 824 C CA . ALA A 1 105 ? -4.914 0.842 2.909 1.00 97.69 105 ALA A CA 1
ATOM 825 C C . ALA A 1 105 ? -6.213 0.886 3.725 1.00 97.69 105 ALA A C 1
ATOM 827 O O . ALA A 1 105 ? -7.088 1.695 3.427 1.00 97.69 105 ALA A O 1
ATOM 828 N N . ALA A 1 106 ? -6.318 0.099 4.801 1.00 96.94 106 ALA A N 1
ATOM 829 C CA . ALA A 1 106 ? -7.488 0.075 5.677 1.00 96.94 106 ALA A CA 1
ATOM 830 C C . ALA A 1 106 ? -7.791 1.463 6.260 1.00 96.94 106 ALA A C 1
ATOM 832 O O . ALA A 1 106 ? -8.916 1.962 6.174 1.00 96.94 106 ALA A O 1
ATOM 833 N N . LYS A 1 107 ? -6.764 2.131 6.795 1.00 96.19 107 LYS A N 1
ATOM 834 C CA . LYS A 1 107 ? -6.869 3.494 7.327 1.00 96.19 107 LYS A CA 1
ATOM 835 C C . LYS A 1 107 ? -7.323 4.497 6.264 1.00 96.19 107 LYS A C 1
ATOM 837 O O . LYS A 1 107 ? -8.180 5.338 6.548 1.00 96.19 107 LYS A O 1
ATOM 842 N N . ALA A 1 108 ? -6.759 4.429 5.062 1.00 97.56 108 ALA A N 1
ATOM 843 C CA . ALA A 1 108 ? -7.129 5.310 3.961 1.00 97.56 108 ALA A CA 1
ATOM 844 C C . ALA A 1 108 ? -8.570 5.046 3.485 1.00 97.56 108 ALA A C 1
ATOM 846 O O . ALA A 1 108 ? -9.346 5.995 3.345 1.00 97.56 108 ALA A O 1
ATOM 847 N N . PHE A 1 109 ? -8.977 3.777 3.355 1.00 96.94 109 PHE A N 1
ATOM 848 C CA . PHE A 1 109 ? -10.355 3.403 3.036 1.00 96.94 109 PHE A CA 1
ATOM 849 C C . PHE A 1 109 ? -11.335 3.965 4.059 1.00 96.94 109 PHE A C 1
ATOM 851 O O . PHE A 1 109 ? -12.294 4.627 3.665 1.00 96.94 109 PHE A O 1
ATOM 858 N N . PHE A 1 110 ? -11.057 3.814 5.355 1.00 94.00 110 PHE A N 1
ATOM 859 C CA . PHE A 1 110 ? -11.911 4.361 6.408 1.00 94.00 110 PHE A CA 1
ATOM 860 C C . PHE A 1 110 ? -12.089 5.878 6.275 1.00 94.00 110 PHE A C 1
ATOM 862 O O . PHE A 1 110 ? -13.208 6.381 6.324 1.00 94.00 110 PHE A O 1
ATOM 869 N N . LYS A 1 111 ? -10.997 6.616 6.043 1.00 94.75 111 LYS A N 1
ATOM 870 C CA . LYS A 1 111 ? -11.050 8.075 5.846 1.00 94.75 111 LYS A CA 1
ATOM 871 C C . LYS A 1 111 ? -11.792 8.495 4.579 1.00 94.75 111 LYS A C 1
ATOM 873 O O . LYS A 1 111 ? -12.336 9.594 4.538 1.00 94.75 111 LYS A O 1
ATOM 878 N N . SER A 1 112 ? -11.810 7.642 3.559 1.00 96.12 112 SER A N 1
ATOM 879 C CA . SER A 1 112 ? -12.572 7.865 2.326 1.00 96.12 112 SER A CA 1
ATOM 880 C C . SER A 1 112 ? -14.053 7.461 2.421 1.00 96.12 112 SER A C 1
ATOM 882 O O . SER A 1 112 ? -14.790 7.679 1.465 1.00 96.12 112 SER A O 1
ATOM 884 N N . GLY A 1 113 ? -14.493 6.876 3.544 1.00 93.12 113 GLY A N 1
ATOM 885 C CA . GLY A 1 113 ? -15.850 6.339 3.727 1.00 93.12 113 GLY A CA 1
ATOM 886 C C . GLY A 1 113 ? -16.033 4.881 3.276 1.00 93.12 113 GLY A C 1
ATOM 887 O O . GLY A 1 113 ? -17.133 4.340 3.340 1.00 93.12 113 GLY A O 1
ATOM 888 N N . GLY A 1 114 ? -14.964 4.209 2.841 1.00 93.12 114 GLY A N 1
ATOM 889 C CA . GLY A 1 114 ? -14.944 2.789 2.474 1.00 93.12 114 GLY A CA 1
ATOM 890 C C . GLY A 1 114 ? -14.911 1.856 3.688 1.00 93.12 114 GLY A C 1
ATOM 891 O O . GLY A 1 114 ? -14.006 1.031 3.802 1.00 93.12 114 GLY A O 1
ATOM 892 N N . HIS A 1 115 ? -15.866 1.993 4.612 1.00 90.94 115 HIS A N 1
ATOM 893 C CA . HIS A 1 115 ? -15.848 1.317 5.919 1.00 90.94 115 HIS A CA 1
ATOM 894 C C . HIS A 1 115 ? -15.820 -0.216 5.824 1.00 90.94 115 HIS A C 1
ATOM 896 O O . HIS A 1 115 ? -15.076 -0.850 6.566 1.00 90.94 115 HIS A O 1
ATOM 902 N N . ALA A 1 116 ? -16.551 -0.809 4.873 1.00 91.69 116 ALA A N 1
ATOM 903 C CA . ALA A 1 116 ? -16.558 -2.260 4.670 1.00 91.69 116 ALA A CA 1
ATOM 904 C C . ALA A 1 116 ? -15.160 -2.796 4.318 1.00 91.69 116 ALA A C 1
ATOM 906 O O . ALA A 1 116 ? -14.640 -3.676 5.000 1.00 91.69 116 ALA A O 1
ATOM 907 N N . ARG A 1 117 ? -14.499 -2.192 3.320 1.00 95.38 117 ARG A N 1
ATOM 908 C CA . ARG A 1 117 ? -13.149 -2.606 2.915 1.00 95.38 117 ARG A CA 1
ATOM 909 C C . ARG A 1 117 ? -12.111 -2.320 4.000 1.00 95.38 117 ARG A C 1
ATOM 911 O O . ARG A 1 117 ? -11.188 -3.106 4.194 1.00 95.38 117 ARG A O 1
ATOM 918 N N . ALA A 1 118 ? -12.279 -1.225 4.743 1.00 94.94 118 ALA A N 1
ATOM 919 C CA . ALA A 1 118 ? -11.434 -0.916 5.891 1.00 94.94 118 ALA A CA 1
ATOM 920 C C . ALA A 1 118 ? -11.529 -1.984 6.991 1.00 94.94 118 ALA A C 1
ATOM 922 O O . ALA A 1 118 ? -10.498 -2.357 7.550 1.00 94.94 118 ALA A O 1
ATOM 923 N N . ALA A 1 119 ? -12.728 -2.496 7.282 1.00 92.31 119 ALA A N 1
ATOM 924 C CA . ALA A 1 119 ? -12.911 -3.591 8.232 1.00 92.31 119 ALA A CA 1
ATOM 925 C C . ALA A 1 119 ? -12.291 -4.895 7.735 1.00 92.31 119 ALA A C 1
ATOM 927 O O . ALA A 1 119 ? -11.525 -5.500 8.476 1.00 92.31 119 ALA A O 1
ATOM 928 N N . GLU A 1 120 ? -12.547 -5.284 6.483 1.00 95.25 120 GLU A N 1
ATOM 929 C CA . GLU A 1 120 ? -11.966 -6.498 5.891 1.00 95.25 120 GLU A CA 1
ATOM 930 C C . GLU A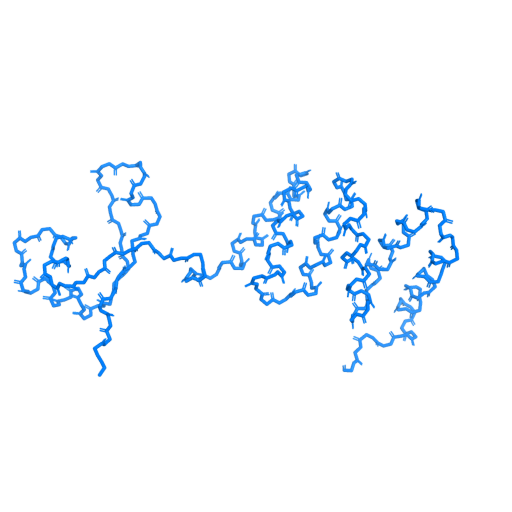 1 120 ? -10.438 -6.505 6.017 1.00 95.25 120 GLU A C 1
ATOM 932 O O . GLU A 1 120 ? -9.854 -7.431 6.579 1.00 95.25 120 GLU A O 1
ATOM 937 N N . LEU A 1 121 ? -9.787 -5.427 5.572 1.00 96.12 121 LEU A N 1
ATOM 938 C CA . LEU A 1 121 ? -8.332 -5.310 5.625 1.00 96.12 121 LEU A CA 1
ATOM 939 C C . LEU A 1 121 ? -7.799 -5.252 7.064 1.00 96.12 121 LEU A C 1
ATOM 941 O O . LEU A 1 121 ? -6.748 -5.827 7.344 1.00 96.12 121 LEU A O 1
ATOM 945 N N . SER A 1 122 ? -8.505 -4.581 7.981 1.00 95.69 122 SER A N 1
ATOM 946 C CA . SER A 1 122 ? -8.099 -4.525 9.395 1.00 95.69 122 SER A CA 1
ATOM 947 C C . SER A 1 122 ? -8.193 -5.893 10.056 1.00 95.69 122 SER A C 1
ATOM 949 O O . SER A 1 122 ? -7.253 -6.292 10.738 1.00 95.69 122 SER A O 1
ATOM 951 N N . CYS A 1 123 ? -9.272 -6.631 9.789 1.00 94.44 123 CYS A N 1
ATOM 952 C CA . CYS A 1 123 ? -9.480 -7.984 10.286 1.00 94.44 123 CYS A CA 1
ATOM 953 C C . CYS A 1 123 ? -8.383 -8.927 9.775 1.00 94.44 123 CYS A C 1
ATOM 955 O O . CYS A 1 123 ? -7.745 -9.628 10.559 1.00 94.44 123 CYS A O 1
ATOM 957 N N . GLU A 1 124 ? -8.078 -8.885 8.473 1.00 95.31 124 GLU A N 1
ATOM 958 C CA . GLU A 1 124 ? -6.994 -9.679 7.882 1.00 95.31 124 GLU A CA 1
ATOM 959 C C . GLU A 1 124 ? -5.629 -9.382 8.522 1.00 95.31 124 GLU A C 1
ATOM 961 O O . GLU A 1 124 ? -4.843 -10.301 8.766 1.00 95.31 124 GLU A O 1
ATOM 966 N N . VAL A 1 125 ? -5.336 -8.107 8.808 1.00 95.19 125 VAL A N 1
ATOM 967 C CA . VAL A 1 125 ? -4.110 -7.725 9.521 1.00 95.19 125 VAL A CA 1
ATOM 968 C C . VAL A 1 125 ? -4.148 -8.236 10.960 1.00 95.19 125 VAL A C 1
ATOM 970 O O . VAL A 1 125 ? -3.180 -8.852 11.400 1.00 95.19 125 VAL A O 1
ATOM 973 N N . ASN A 1 126 ? -5.258 -8.058 11.678 1.00 94.44 126 ASN A N 1
ATOM 974 C CA . ASN A 1 126 ? -5.405 -8.455 13.080 1.00 94.44 126 ASN A CA 1
ATOM 975 C C . ASN A 1 126 ? -5.359 -9.975 13.302 1.00 94.44 126 ASN A C 1
ATOM 977 O O . ASN A 1 126 ? -4.928 -10.418 14.367 1.00 94.44 126 ASN A O 1
ATOM 981 N N . GLN A 1 127 ? -5.731 -10.775 12.299 1.00 92.69 127 GLN A N 1
ATOM 982 C CA . GLN A 1 127 ? -5.580 -12.234 12.323 1.00 92.69 127 GLN A CA 1
ATOM 983 C C . GLN A 1 127 ? -4.116 -12.689 12.260 1.00 92.69 127 GLN A C 1
ATOM 985 O O . GLN A 1 127 ? -3.787 -13.751 12.784 1.00 92.69 127 GLN A O 1
ATOM 990 N N . GLN A 1 128 ? -3.237 -11.911 11.621 1.00 91.81 128 GLN A N 1
ATOM 991 C CA . GLN A 1 128 ? -1.824 -12.270 11.452 1.00 91.81 128 GLN A CA 1
ATOM 992 C C . GLN A 1 128 ? -0.926 -11.563 12.461 1.00 91.81 128 GLN A C 1
ATOM 994 O O . GLN A 1 128 ? -0.089 -12.184 13.110 1.00 91.81 128 GLN A O 1
ATOM 999 N N . ARG A 1 129 ? -1.074 -10.242 12.561 1.00 89.75 129 ARG A N 1
ATOM 1000 C CA . ARG A 1 129 ? -0.283 -9.381 13.430 1.00 89.75 129 ARG A CA 1
ATOM 1001 C C . ARG A 1 129 ? -1.118 -8.169 13.849 1.00 89.75 129 ARG A C 1
ATOM 1003 O O . ARG A 1 129 ? -1.075 -7.140 13.170 1.00 89.75 129 ARG A O 1
ATOM 1010 N N . PRO A 1 130 ? -1.869 -8.272 14.954 1.00 91.50 130 PRO A N 1
ATOM 1011 C CA . PRO A 1 130 ? -2.673 -7.161 15.430 1.00 91.50 130 PRO A CA 1
ATOM 1012 C C . PRO A 1 130 ? -1.800 -5.968 15.804 1.00 91.50 130 PRO A C 1
ATOM 1014 O O . PRO A 1 130 ? -0.710 -6.105 16.360 1.00 91.50 130 PRO A O 1
ATOM 1017 N N . THR A 1 131 ? -2.305 -4.778 15.500 1.00 91.12 131 THR A N 1
ATOM 1018 C CA . THR A 1 131 ? -1.740 -3.509 15.955 1.00 91.12 131 THR A CA 1
ATOM 1019 C C . THR A 1 131 ? -2.836 -2.702 16.628 1.00 91.12 131 THR A C 1
ATOM 1021 O O . THR A 1 131 ? -4.015 -2.883 16.323 1.00 91.12 131 THR A O 1
ATOM 1024 N N . VAL A 1 132 ? -2.462 -1.790 17.526 1.00 93.12 132 VAL A N 1
ATOM 1025 C CA . VAL A 1 132 ? -3.431 -0.910 18.196 1.00 93.12 132 VAL A CA 1
ATOM 1026 C C . VAL A 1 132 ? -4.283 -0.173 17.158 1.00 93.12 132 VAL A C 1
ATOM 1028 O O . VAL A 1 132 ? -5.505 -0.209 17.238 1.00 93.12 132 VAL A O 1
ATOM 1031 N N . ASP A 1 133 ? -3.664 0.407 16.128 1.00 92.06 133 ASP A N 1
ATOM 1032 C CA . ASP A 1 133 ? -4.375 1.175 15.101 1.00 92.06 133 ASP A CA 1
ATOM 1033 C C . ASP A 1 133 ? -5.394 0.335 14.319 1.00 92.06 133 ASP A C 1
ATOM 1035 O O . ASP A 1 133 ? -6.525 0.780 14.116 1.00 92.06 133 ASP A O 1
ATOM 1039 N N . THR A 1 134 ? -5.028 -0.880 13.897 1.00 94.38 134 THR A N 1
ATOM 1040 C CA . THR A 1 134 ? -5.932 -1.758 13.136 1.00 94.38 134 THR A CA 1
ATOM 1041 C C . THR A 1 134 ? -7.036 -2.350 14.008 1.00 94.38 134 THR A C 1
ATOM 1043 O O . THR A 1 134 ? -8.158 -2.496 13.533 1.00 94.38 134 THR A O 1
ATOM 1046 N N . LEU A 1 135 ? -6.777 -2.633 15.288 1.00 96.00 135 LEU A N 1
ATOM 1047 C CA . LEU A 1 135 ? -7.814 -3.046 16.245 1.00 96.00 135 LEU A CA 1
ATOM 1048 C C . LEU A 1 135 ? -8.812 -1.916 16.520 1.00 96.00 135 LEU A C 1
ATOM 1050 O O . LEU A 1 135 ? -10.020 -2.138 16.500 1.00 96.00 135 LEU A O 1
ATOM 1054 N N . LEU A 1 136 ? -8.325 -0.687 16.722 1.00 95.62 136 LEU A N 1
ATOM 1055 C CA . LEU A 1 136 ? -9.185 0.485 16.895 1.00 95.62 136 LEU A CA 1
ATOM 1056 C C . LEU A 1 136 ? -10.024 0.764 15.642 1.00 95.62 136 LEU A C 1
ATOM 1058 O O . LEU A 1 136 ? -11.161 1.226 15.757 1.00 95.62 136 LEU A O 1
ATOM 1062 N N . LEU A 1 137 ? -9.467 0.529 14.451 1.00 94.75 137 LEU A N 1
ATOM 1063 C CA . LEU A 1 137 ? -10.183 0.717 13.195 1.00 94.75 137 LEU A CA 1
ATOM 1064 C C . LEU A 1 137 ? -11.306 -0.306 13.031 1.00 94.75 137 LEU A C 1
ATOM 1066 O O . LEU A 1 137 ? -12.442 0.086 12.772 1.00 94.75 137 LEU A O 1
ATOM 1070 N N . GLU A 1 138 ? -11.006 -1.586 13.250 1.00 94.56 138 GLU A N 1
ATOM 1071 C CA . GLU A 1 138 ? -11.999 -2.661 13.208 1.00 94.56 138 GLU A CA 1
ATOM 1072 C C . GLU A 1 138 ? -13.100 -2.426 14.252 1.00 94.56 138 GLU A C 1
ATOM 1074 O O . GLU A 1 138 ? -14.277 -2.432 13.908 1.00 94.56 138 GLU A O 1
ATOM 1079 N N . ALA A 1 139 ? -12.742 -2.054 15.488 1.00 95.75 139 ALA A N 1
ATOM 1080 C CA . ALA A 1 139 ? -13.714 -1.751 16.540 1.00 95.75 139 ALA A CA 1
ATOM 1081 C C . ALA A 1 139 ? -14.660 -0.594 16.176 1.00 95.75 139 ALA A C 1
ATOM 1083 O O . ALA A 1 139 ? -15.844 -0.620 16.516 1.00 95.75 139 ALA A O 1
ATOM 1084 N N . LYS A 1 140 ? -14.160 0.439 15.480 1.00 93.75 140 LYS A N 1
ATOM 1085 C CA . LYS A 1 140 ? -15.003 1.547 15.003 1.00 93.75 140 LYS A CA 1
ATOM 1086 C C . LYS A 1 140 ? -16.029 1.072 13.985 1.00 93.75 140 LYS A C 1
ATOM 1088 O O . LYS A 1 140 ? -17.175 1.505 14.081 1.00 93.75 140 LYS A O 1
ATOM 1093 N N . VAL A 1 141 ? -15.628 0.200 13.061 1.00 89.88 141 VAL A N 1
ATOM 1094 C CA . VAL A 1 141 ? -16.537 -0.351 12.050 1.00 89.88 141 VAL A CA 1
ATOM 1095 C C . VAL A 1 141 ? -17.542 -1.317 12.686 1.00 89.88 141 VAL A C 1
ATOM 1097 O O . VAL A 1 141 ? -18.736 -1.191 12.436 1.00 89.88 141 VAL A O 1
ATOM 1100 N N . GLU A 1 142 ? -17.111 -2.204 13.587 1.00 91.31 142 GLU A N 1
ATOM 1101 C CA . GLU A 1 142 ? -18.009 -3.096 14.342 1.00 91.31 142 GLU A CA 1
ATOM 1102 C C . GLU A 1 142 ? -19.066 -2.302 15.125 1.00 91.31 142 GLU A C 1
ATOM 1104 O O . GLU A 1 142 ? -20.252 -2.635 15.113 1.00 91.31 142 GLU A O 1
ATOM 1109 N N . ARG A 1 143 ? -18.665 -1.183 15.740 1.00 92.12 143 ARG A N 1
ATOM 1110 C CA . ARG A 1 143 ? -19.587 -0.265 16.420 1.00 92.12 143 ARG A CA 1
ATOM 1111 C C . ARG A 1 143 ? -20.592 0.376 15.460 1.00 92.12 143 ARG A C 1
ATOM 1113 O O . ARG A 1 143 ? -21.755 0.516 15.829 1.00 92.12 143 ARG A O 1
ATOM 1120 N N . GLU A 1 144 ? -20.167 0.786 14.264 1.00 87.56 144 GLU A N 1
ATOM 1121 C CA . GLU A 1 144 ? -21.067 1.323 13.226 1.00 87.56 144 GLU A CA 1
ATOM 1122 C C . GLU A 1 144 ? -22.072 0.272 12.737 1.00 87.56 144 GLU A C 1
ATOM 1124 O O . GLU A 1 144 ? -23.213 0.611 12.432 1.00 87.56 144 GLU A O 1
ATOM 1129 N N . ASN A 1 145 ? -21.681 -1.003 12.761 1.00 86.94 145 ASN A N 1
ATOM 1130 C CA . ASN A 1 145 ? -22.529 -2.146 12.423 1.00 86.94 145 ASN A CA 1
ATOM 1131 C C . ASN A 1 145 ? -23.341 -2.699 13.612 1.00 86.94 145 ASN A C 1
ATOM 1133 O O . ASN A 1 145 ? -24.005 -3.723 13.470 1.00 86.94 145 ASN A O 1
ATOM 1137 N N . PHE A 1 146 ? -23.329 -2.029 14.771 1.00 92.56 146 PHE A N 1
ATOM 1138 C CA . PHE A 1 146 ? -24.018 -2.442 16.006 1.00 92.56 146 PHE A CA 1
ATOM 1139 C C . PHE A 1 146 ? -23.524 -3.765 16.628 1.00 92.56 146 PHE A C 1
ATOM 1141 O O . PHE A 1 146 ? -24.183 -4.327 17.507 1.00 92.56 146 PHE A O 1
ATOM 1148 N N . PHE A 1 147 ? -22.336 -4.241 16.255 1.00 93.50 147 PHE A N 1
ATOM 1149 C CA . PHE A 1 147 ? -21.677 -5.399 16.863 1.00 93.50 147 PHE A CA 1
ATOM 1150 C C . PHE A 1 147 ? -20.852 -4.977 18.086 1.00 93.50 147 PHE A C 1
ATOM 1152 O O . PHE A 1 147 ? -19.621 -5.007 18.107 1.00 93.50 147 PHE A O 1
ATOM 1159 N N . PHE A 1 148 ? -21.552 -4.535 19.132 1.00 95.00 148 PHE A N 1
ATOM 1160 C CA . PHE A 1 148 ? -20.920 -3.912 20.298 1.00 95.00 148 PHE A CA 1
ATOM 1161 C C . PHE A 1 148 ? -19.989 -4.846 21.075 1.00 95.00 148 PHE A C 1
ATOM 1163 O O . PHE A 1 148 ? -18.925 -4.405 21.497 1.00 95.00 148 PHE A O 1
ATOM 1170 N N . GLU A 1 149 ? -20.352 -6.120 21.230 1.00 97.06 149 GLU A N 1
ATOM 1171 C CA . GLU A 1 149 ? -19.508 -7.100 21.928 1.00 97.06 149 GLU A CA 1
ATOM 1172 C C . GLU A 1 149 ? -18.170 -7.299 21.200 1.00 97.06 149 GLU A C 1
ATOM 1174 O O . GLU A 1 149 ? -17.110 -7.185 21.813 1.00 97.06 149 GLU A O 1
ATOM 1179 N N . SER A 1 150 ? -18.201 -7.479 19.873 1.00 94.44 150 SER A N 1
ATOM 1180 C CA . SER A 1 150 ? -16.994 -7.572 19.039 1.00 94.44 150 SER A CA 1
ATOM 1181 C C . SER A 1 150 ? -16.120 -6.323 19.172 1.00 94.44 150 SER A C 1
ATOM 1183 O O . SER A 1 150 ? -14.911 -6.423 19.381 1.00 94.44 150 SER A O 1
ATOM 1185 N N . ALA A 1 151 ? -16.732 -5.134 19.111 1.00 96.19 151 ALA A N 1
ATOM 1186 C CA . ALA A 1 151 ? -16.019 -3.871 19.271 1.00 96.19 151 ALA A CA 1
ATOM 1187 C C . ALA A 1 151 ? -15.340 -3.759 20.648 1.00 96.19 151 ALA A C 1
ATOM 1189 O O . ALA A 1 151 ? -14.195 -3.319 20.730 1.00 96.19 151 ALA A O 1
ATOM 1190 N N . ILE A 1 152 ? -16.015 -4.172 21.725 1.00 97.56 152 ILE A N 1
ATOM 1191 C CA . ILE A 1 152 ? -15.459 -4.158 23.084 1.00 97.56 152 ILE A CA 1
ATOM 1192 C C . ILE A 1 152 ? -14.246 -5.088 23.188 1.00 97.56 152 ILE A C 1
ATOM 1194 O O . ILE A 1 152 ? -13.225 -4.686 23.745 1.00 97.56 152 ILE A O 1
ATOM 1198 N N . GLU A 1 153 ? -14.321 -6.301 22.639 1.00 96.62 153 GLU A N 1
ATOM 1199 C CA . GLU A 1 153 ? -13.204 -7.252 22.676 1.00 96.62 153 GLU A CA 1
ATOM 1200 C C . GLU A 1 153 ? -11.984 -6.746 21.891 1.00 96.62 153 GLU A C 1
ATOM 1202 O O . GLU A 1 153 ? -10.855 -6.818 22.382 1.00 96.62 153 GLU A O 1
ATOM 1207 N N . LEU A 1 154 ? -12.200 -6.135 20.722 1.00 96.50 154 LEU A N 1
ATOM 1208 C CA . LEU A 1 154 ? -11.134 -5.489 19.946 1.00 96.50 154 LEU A CA 1
ATOM 1209 C C . LEU A 1 154 ? -10.461 -4.350 20.731 1.00 96.50 154 LEU A C 1
ATOM 1211 O O . LEU A 1 154 ? -9.233 -4.239 20.730 1.00 96.50 154 LEU A O 1
ATOM 1215 N N . LEU A 1 155 ? -11.245 -3.527 21.439 1.00 97.31 155 LEU A N 1
ATOM 1216 C CA . LEU A 1 155 ? -10.726 -2.437 22.274 1.00 97.31 155 LEU A CA 1
ATOM 1217 C C . LEU A 1 155 ? -9.934 -2.950 23.482 1.00 97.31 155 LEU A C 1
ATOM 1219 O O . LEU A 1 155 ? -8.853 -2.430 23.756 1.00 97.31 155 LEU A O 1
ATOM 1223 N N . LYS A 1 156 ? -10.421 -3.988 24.173 1.00 96.75 156 LYS A N 1
ATOM 1224 C CA . LYS A 1 156 ? -9.689 -4.630 25.280 1.00 96.75 156 LYS A CA 1
ATOM 1225 C C . LYS A 1 156 ? -8.356 -5.200 24.811 1.00 96.75 156 LYS A C 1
ATOM 1227 O O . LYS A 1 156 ? -7.348 -5.068 25.497 1.00 96.75 156 LYS A O 1
ATOM 1232 N N . ARG A 1 157 ? -8.328 -5.816 23.628 1.00 94.94 157 ARG A N 1
ATOM 1233 C CA . ARG A 1 157 ? -7.085 -6.332 23.050 1.00 94.94 157 ARG A CA 1
ATOM 1234 C C . ARG A 1 157 ? -6.103 -5.206 22.722 1.00 94.94 157 ARG A C 1
ATOM 1236 O O . ARG A 1 157 ? -4.917 -5.307 23.022 1.00 94.94 157 ARG A O 1
ATOM 1243 N N . ALA A 1 158 ? -6.599 -4.097 22.173 1.00 95.50 158 ALA A N 1
ATOM 1244 C CA . ALA A 1 158 ? -5.778 -2.914 21.922 1.00 95.50 158 ALA A CA 1
ATOM 1245 C C . ALA A 1 158 ? -5.180 -2.345 23.225 1.00 95.50 158 ALA A C 1
ATOM 1247 O O . ALA A 1 158 ? -4.004 -1.982 23.252 1.00 95.50 158 ALA A O 1
ATOM 1248 N N . GLU A 1 159 ? -5.958 -2.323 24.310 1.00 96.19 159 GLU A N 1
ATOM 1249 C CA . GLU A 1 159 ? -5.492 -1.948 25.650 1.00 96.19 159 GLU A CA 1
ATOM 1250 C C . GLU A 1 159 ? -4.396 -2.898 26.161 1.00 96.19 159 GLU A C 1
ATOM 1252 O O . GLU A 1 159 ? -3.334 -2.434 26.569 1.00 96.19 159 GLU A O 1
ATOM 1257 N N . GLN A 1 160 ? -4.582 -4.216 26.047 1.00 93.94 160 GLN A N 1
ATOM 1258 C CA . GLN A 1 160 ? -3.580 -5.209 26.463 1.00 93.94 160 GLN A CA 1
ATOM 1259 C C . GLN A 1 160 ? -2.237 -5.050 25.735 1.00 93.94 160 GLN A C 1
ATOM 1261 O O . GLN A 1 160 ? -1.179 -5.215 26.352 1.00 93.94 160 GLN A O 1
ATOM 1266 N N . ILE A 1 161 ? -2.263 -4.705 24.442 1.00 91.81 161 ILE A N 1
ATOM 1267 C CA . ILE A 1 161 ? -1.054 -4.397 23.665 1.00 91.81 161 ILE A CA 1
ATOM 1268 C C . ILE A 1 161 ? -0.369 -3.134 24.206 1.00 91.81 161 ILE A C 1
ATOM 1270 O O . ILE A 1 161 ? 0.849 -3.130 24.386 1.00 91.81 161 ILE A O 1
ATOM 1274 N N . LEU A 1 162 ? -1.127 -2.070 24.494 1.00 91.81 162 LEU A N 1
ATOM 1275 C CA . LEU A 1 162 ? -0.585 -0.823 25.052 1.00 91.81 162 LEU A CA 1
ATOM 1276 C C . LEU A 1 162 ? 0.020 -1.016 26.449 1.00 91.81 162 LEU A C 1
ATOM 1278 O O . LEU A 1 162 ? 1.024 -0.389 26.779 1.00 91.81 162 LEU A O 1
ATOM 1282 N N . GLU A 1 163 ? -0.563 -1.901 27.253 1.00 93.00 163 GLU A N 1
ATOM 1283 C CA . GLU A 1 163 ? -0.057 -2.273 28.576 1.00 93.00 163 GLU A CA 1
ATOM 1284 C C . GLU A 1 163 ? 1.148 -3.230 28.519 1.00 93.00 163 GLU A C 1
ATOM 1286 O O . GLU A 1 163 ? 1.722 -3.559 29.558 1.00 93.00 163 GLU A O 1
ATOM 1291 N N . GLY A 1 164 ? 1.528 -3.709 27.328 1.00 85.69 164 GLY A N 1
ATOM 1292 C CA . GLY A 1 164 ? 2.609 -4.679 27.144 1.00 85.69 164 GLY A CA 1
ATOM 1293 C C . GLY A 1 164 ? 2.287 -6.084 27.665 1.00 85.69 164 GLY A C 1
ATOM 1294 O O . GLY A 1 164 ? 3.203 -6.881 27.864 1.00 85.69 164 GLY A O 1
ATOM 1295 N N . LYS A 1 165 ? 1.005 -6.398 27.902 1.00 85.19 165 LYS A N 1
ATOM 1296 C CA . LYS A 1 165 ? 0.541 -7.721 28.357 1.00 85.19 165 LYS A CA 1
ATOM 1297 C C . LYS A 1 165 ? 0.467 -8.735 27.211 1.00 85.19 165 LYS A C 1
ATOM 1299 O O . LYS A 1 165 ? 0.594 -9.931 27.455 1.00 85.19 165 LYS A O 1
ATOM 1304 N N . GLU A 1 166 ? 0.300 -8.262 25.976 1.00 78.12 166 GLU A N 1
ATOM 1305 C CA . GLU A 1 166 ? 0.370 -9.067 24.753 1.00 78.12 166 GLU A CA 1
ATOM 1306 C C . GLU A 1 166 ? 1.673 -8.725 24.003 1.00 78.12 166 GLU A C 1
ATOM 1308 O O . GLU A 1 166 ? 1.883 -7.595 23.557 1.00 78.12 166 GLU A O 1
ATOM 1313 N N . LEU A 1 167 ? 2.597 -9.688 23.909 1.00 63.25 167 LEU A N 1
ATOM 1314 C CA . LEU A 1 167 ? 3.874 -9.521 23.208 1.00 63.25 167 LEU A CA 1
ATOM 1315 C C . LEU A 1 167 ? 3.648 -9.562 21.690 1.00 63.25 167 LEU A C 1
ATOM 1317 O O . LEU A 1 167 ? 3.288 -10.592 21.134 1.00 63.25 167 LEU A O 1
ATOM 1321 N N . LEU A 1 168 ? 3.943 -8.455 21.003 1.00 62.09 168 LEU A N 1
ATOM 1322 C CA . LEU A 1 168 ? 3.892 -8.337 19.534 1.00 62.09 168 LEU A CA 1
ATOM 1323 C C . LEU A 1 168 ? 5.062 -9.041 18.799 1.00 62.09 168 LEU A C 1
ATOM 1325 O O . LEU A 1 168 ? 5.250 -8.820 17.595 1.00 62.09 168 LEU A O 1
ATOM 1329 N N . TRP A 1 169 ? 5.874 -9.824 19.523 1.00 52.62 169 TRP A N 1
ATOM 1330 C CA . TRP A 1 169 ? 7.140 -10.397 19.058 1.00 52.62 169 TRP A CA 1
ATOM 1331 C C . TRP A 1 169 ? 7.362 -11.829 19.567 1.00 52.62 169 TRP A C 1
ATOM 1333 O O . TRP A 1 169 ? 7.652 -12.025 20.747 1.00 52.62 169 TRP A O 1
ATOM 1343 N N . THR A 1 170 ? 7.319 -12.784 18.637 1.00 43.31 170 THR A N 1
ATOM 1344 C CA . THR A 1 170 ? 8.163 -13.993 18.561 1.00 43.31 170 THR A CA 1
ATOM 1345 C C . THR A 1 170 ? 8.396 -14.306 17.096 1.00 43.31 170 THR A C 1
ATOM 1347 O O . THR A 1 170 ? 7.397 -14.227 16.345 1.00 43.31 170 THR A O 1
#

InterPro domains:
  IPR011990 Tetratricopeptide-like helical domain superfamily [G3DSA:1.25.40.10] (21-169)
  IPR011990 Tetratricopeptide-like helical domain superfamily [SSF48452] (61-163)

Radius of gyration: 24.57 Å; chains: 1; bounding box: 55×37×69 Å

Sequence (170 aa):
SSVSREGFELEGSIRRSAGLWAAVVRKSDLQYARRSFPNLPVRQSLKAAGIVLRQPSSEELPFQFDSLLGEAQLAEKNGNWAQAAQVFEYIADHHENRLSMKAQAAKAFFKSGGHARAAELSCEVNQQRPTVDTLLLEAKVERENFFFESAIELLKRAEQILEGKELLWT

pLDDT: mean 88.46, std 12.62, range [39.91, 98.25]

Foldseek 3Di:
DPDQQEKAWDPPLVPDDPPDTDIGGDPVLQVVLCVVCVPDDSVVSSVVSNYHYYHDDCLRDPPSLVVLQVVLVVCVVVLVLVSSLVSLCVCLVRHPPVLVSLQSSLVSCVSVVVLVSSLVSLVVSCVPQHALSSLQSNLVSCVVVVVNVSSVVSNVVSVCVVVVVDDSDD

Secondary structure (DSSP, 8-state):
-----EEEEPTTSSSS-TT---EE--HHHHHHHHHH-TTS-HHHHHHHTTPEEEPPPGGGSTTHHHHHHHHHHHHHHTT-HHHHHHHHHHHHHHSS-HHHHHHHHHHHHHHTT-HHHHHHHHHHHHHHS--HHHHHHHHHHHHHTT-HHHHHHHHHHHHHHHTT-S----

Organism: NCBI:txid412755